Protein AF-A0A820GYM1-F1 (afdb_monomer_lite)

Structure (mmCIF, N/CA/C/O backbone):
data_AF-A0A820GYM1-F1
#
_entry.id   AF-A0A820GYM1-F1
#
loop_
_atom_site.group_PDB
_atom_site.id
_atom_site.type_symbol
_atom_site.label_atom_id
_atom_site.label_alt_id
_atom_site.label_comp_id
_atom_site.label_asym_id
_atom_site.label_entity_id
_atom_site.label_seq_id
_atom_site.pdbx_PDB_ins_code
_atom_site.Cartn_x
_atom_site.Cartn_y
_atom_site.Cartn_z
_atom_site.occupancy
_atom_site.B_iso_or_equiv
_atom_site.auth_seq_id
_atom_site.auth_comp_id
_atom_site.auth_asym_id
_atom_site.auth_atom_id
_atom_site.pdbx_PDB_model_num
ATOM 1 N N . MET A 1 1 ? 11.570 -42.472 31.785 1.00 60.66 1 MET A N 1
ATOM 2 C CA . MET A 1 1 ? 10.540 -41.740 32.550 1.00 60.66 1 MET A CA 1
ATOM 3 C C . MET A 1 1 ? 10.884 -40.255 32.613 1.00 60.66 1 MET A C 1
ATOM 5 O O . MET A 1 1 ? 10.005 -39.457 32.337 1.00 60.66 1 MET A O 1
ATOM 9 N N . ASP A 1 2 ? 12.150 -39.885 32.847 1.00 71.06 2 ASP A N 1
ATOM 10 C CA . ASP A 1 2 ? 12.576 -38.471 32.856 1.00 71.06 2 ASP A CA 1
ATOM 11 C C . ASP A 1 2 ? 12.593 -37.797 31.469 1.00 71.06 2 ASP A C 1
ATOM 13 O O . ASP A 1 2 ? 12.189 -36.643 31.354 1.00 71.06 2 ASP A O 1
ATOM 17 N N . ASP A 1 3 ? 12.965 -38.515 30.402 1.00 75.62 3 ASP A N 1
ATOM 18 C CA . ASP A 1 3 ? 12.990 -37.942 29.041 1.00 75.62 3 ASP A CA 1
ATOM 19 C C . ASP A 1 3 ? 11.592 -37.608 28.496 1.00 75.62 3 ASP A C 1
ATOM 21 O O . ASP A 1 3 ? 11.413 -36.646 27.754 1.00 75.62 3 ASP A O 1
ATOM 25 N N . GLU A 1 4 ? 10.582 -38.388 28.878 1.00 81.88 4 GLU A N 1
ATOM 26 C CA . GLU A 1 4 ? 9.201 -38.213 28.413 1.00 81.88 4 GLU A CA 1
ATOM 27 C C . GLU A 1 4 ? 8.549 -36.999 29.091 1.00 81.88 4 GLU A C 1
ATOM 29 O O . GLU A 1 4 ? 7.949 -36.158 28.422 1.00 81.88 4 GLU A O 1
ATOM 34 N N . LEU A 1 5 ? 8.791 -36.837 30.399 1.00 82.69 5 LEU A N 1
ATOM 35 C CA . LEU A 1 5 ? 8.390 -35.662 31.176 1.00 82.69 5 LEU A CA 1
ATOM 36 C C . LEU A 1 5 ? 9.096 -34.385 30.689 1.00 82.69 5 LEU A C 1
ATOM 38 O O . LEU A 1 5 ? 8.494 -33.309 30.646 1.00 82.69 5 LEU A O 1
ATOM 42 N N . TYR A 1 6 ? 10.367 -34.498 30.291 1.00 78.19 6 TYR A N 1
ATOM 43 C CA . TYR A 1 6 ? 11.114 -33.405 29.678 1.00 78.19 6 TYR A CA 1
ATOM 44 C C . TYR A 1 6 ? 10.446 -32.996 28.362 1.00 78.19 6 TYR A C 1
ATOM 46 O O . TYR A 1 6 ? 9.983 -31.865 28.247 1.00 78.19 6 TYR A O 1
ATOM 54 N N . LEU A 1 7 ? 10.280 -33.913 27.406 1.00 81.19 7 LEU A N 1
ATOM 55 C CA . LEU A 1 7 ? 9.650 -33.613 26.115 1.00 81.19 7 LEU A CA 1
ATOM 56 C C . LEU A 1 7 ? 8.239 -33.019 26.255 1.00 81.19 7 LEU A C 1
ATOM 58 O O . LEU A 1 7 ? 7.892 -32.097 25.516 1.00 81.19 7 LEU A O 1
ATOM 62 N N . GLU A 1 8 ? 7.453 -33.478 27.227 1.00 83.75 8 GLU A N 1
ATOM 63 C CA . GLU A 1 8 ? 6.127 -32.931 27.520 1.00 83.75 8 GLU A CA 1
ATOM 64 C C . GLU A 1 8 ? 6.195 -31.493 28.071 1.00 83.75 8 GLU A C 1
ATOM 66 O O . GLU A 1 8 ? 5.429 -30.626 27.650 1.00 83.75 8 GLU A O 1
ATOM 71 N N . THR A 1 9 ? 7.174 -31.192 28.931 1.00 80.94 9 THR A N 1
ATOM 72 C CA . THR A 1 9 ? 7.417 -29.834 29.451 1.00 80.94 9 THR A CA 1
ATOM 73 C C . THR A 1 9 ? 7.862 -28.874 28.344 1.00 80.94 9 THR A C 1
ATOM 75 O O . THR A 1 9 ? 7.364 -27.750 28.270 1.00 80.94 9 THR A O 1
ATOM 78 N N . TYR A 1 10 ? 8.743 -29.323 27.442 1.00 74.62 10 TYR A N 1
ATOM 79 C CA . TYR A 1 10 ? 9.181 -28.537 26.280 1.00 74.62 10 TYR A CA 1
ATOM 80 C C . TYR A 1 10 ? 8.038 -28.287 25.295 1.00 74.62 10 TYR A C 1
ATOM 82 O O . TYR A 1 10 ? 7.898 -27.173 24.788 1.00 74.62 10 TYR A O 1
ATOM 90 N N . ARG A 1 11 ? 7.187 -29.290 25.044 1.00 81.00 11 ARG A N 1
ATOM 91 C CA . ARG A 1 11 ? 6.020 -29.138 24.167 1.00 81.00 11 ARG A CA 1
ATOM 92 C C . ARG A 1 11 ? 5.013 -28.144 24.741 1.00 81.00 11 ARG A C 1
ATOM 94 O O . ARG A 1 11 ? 4.587 -27.246 24.024 1.00 81.00 11 ARG A O 1
ATOM 101 N N . ASN A 1 12 ? 4.716 -28.248 26.037 1.00 79.75 12 ASN A N 1
ATOM 102 C CA . ASN A 1 12 ? 3.802 -27.340 26.729 1.00 79.75 12 ASN A CA 1
ATOM 103 C C . ASN A 1 12 ? 4.347 -25.902 26.804 1.00 79.75 12 ASN A C 1
ATOM 105 O O . ASN A 1 12 ? 3.575 -24.951 26.700 1.00 79.75 12 ASN A O 1
ATOM 109 N N . GLN A 1 13 ? 5.664 -25.712 26.960 1.00 80.19 13 GLN A N 1
ATOM 110 C CA . GLN A 1 13 ? 6.277 -24.380 26.898 1.00 80.19 13 GLN A CA 1
ATOM 111 C C . GLN A 1 13 ? 6.189 -23.762 25.501 1.00 80.19 13 GLN A C 1
ATOM 113 O O . GLN A 1 13 ? 5.853 -22.584 25.396 1.00 80.19 13 GLN A O 1
ATOM 118 N N . ASN A 1 14 ? 6.446 -24.540 24.446 1.00 77.88 14 ASN A N 1
ATOM 119 C CA . ASN A 1 14 ? 6.323 -24.062 23.068 1.00 77.88 14 ASN A CA 1
ATOM 120 C C . ASN A 1 14 ? 4.870 -23.732 22.705 1.00 77.88 14 ASN A C 1
ATOM 122 O O . ASN A 1 14 ? 4.625 -22.654 22.177 1.00 77.88 14 ASN A O 1
ATOM 126 N N . GLU A 1 15 ? 3.901 -24.581 23.065 1.00 82.12 15 GLU A N 1
ATOM 127 C CA . GLU A 1 15 ? 2.478 -24.283 22.842 1.00 82.12 15 GLU A CA 1
ATOM 128 C C . GLU A 1 15 ? 2.048 -22.993 23.549 1.00 82.12 15 GLU A C 1
ATOM 130 O O . GLU A 1 15 ? 1.365 -22.163 22.955 1.00 82.12 15 GLU A O 1
ATOM 135 N N . ASN A 1 16 ? 2.481 -22.779 24.794 1.00 84.25 16 ASN A N 1
ATOM 136 C CA . ASN A 1 16 ? 2.135 -21.577 25.556 1.00 84.25 16 ASN A CA 1
ATOM 137 C C . ASN A 1 16 ? 2.831 -20.319 24.995 1.00 84.25 16 ASN A C 1
ATOM 139 O O . ASN A 1 16 ? 2.254 -19.230 24.972 1.00 84.25 16 ASN A O 1
ATOM 143 N N . TYR A 1 17 ? 4.057 -20.464 24.485 1.00 80.12 17 TYR A N 1
ATOM 144 C CA . TYR A 1 17 ? 4.777 -19.393 23.800 1.00 80.12 17 TYR A CA 1
ATOM 145 C C . TYR A 1 17 ? 4.097 -19.007 22.479 1.00 80.12 17 TYR A C 1
ATOM 147 O O . TYR A 1 17 ? 3.817 -17.824 22.264 1.00 80.12 17 TYR A O 1
ATOM 155 N N . ASP A 1 18 ? 3.738 -19.987 21.650 1.00 85.31 18 ASP A N 1
ATOM 156 C CA . ASP A 1 18 ? 3.006 -19.774 20.401 1.00 85.31 18 ASP A CA 1
ATOM 157 C C . ASP A 1 18 ? 1.639 -19.133 20.666 1.00 85.31 18 ASP A C 1
ATOM 159 O O . ASP A 1 18 ? 1.270 -18.148 20.019 1.00 85.31 18 ASP A O 1
ATOM 163 N N . GLU A 1 19 ? 0.910 -19.605 21.681 1.00 85.31 19 GLU A N 1
ATOM 164 C CA . GLU A 1 19 ? -0.371 -19.020 22.074 1.00 85.31 19 GLU A CA 1
ATOM 165 C C . GLU A 1 19 ? -0.208 -17.563 22.539 1.00 85.31 19 GLU A C 1
ATOM 167 O O . GLU A 1 19 ? -1.037 -16.705 22.220 1.00 85.31 19 GLU A O 1
ATOM 172 N N . SER A 1 20 ? 0.883 -17.247 23.244 1.00 85.44 20 SER A N 1
ATOM 173 C CA . SER A 1 20 ? 1.186 -15.885 23.690 1.00 85.44 20 SER A CA 1
ATOM 174 C C . SER A 1 20 ? 1.471 -14.934 22.521 1.00 85.44 20 SER A C 1
ATOM 176 O O . SER A 1 20 ? 0.946 -13.817 22.507 1.00 85.44 20 SER A O 1
ATOM 178 N N . ILE A 1 21 ? 2.222 -15.382 21.508 1.00 82.31 21 ILE A N 1
ATOM 179 C CA . ILE A 1 21 ? 2.516 -14.602 20.299 1.00 82.31 21 ILE A CA 1
ATOM 180 C C . ILE A 1 21 ? 1.235 -14.383 19.502 1.00 82.31 21 ILE A C 1
ATOM 182 O O . ILE A 1 21 ? 0.927 -13.250 19.128 1.00 82.31 21 ILE A O 1
ATOM 186 N N . ILE A 1 22 ? 0.447 -15.438 19.289 1.00 81.25 22 ILE A N 1
ATOM 187 C CA . ILE A 1 22 ? -0.827 -15.352 18.570 1.00 81.25 22 ILE A CA 1
ATOM 188 C C . ILE A 1 22 ? -1.767 -14.377 19.282 1.00 81.25 22 ILE A C 1
ATOM 190 O O . ILE A 1 22 ? -2.379 -13.529 18.635 1.00 81.25 22 ILE A O 1
ATOM 194 N N . ARG A 1 23 ? -1.848 -14.419 20.616 1.00 80.50 23 ARG A N 1
ATOM 195 C CA . ARG A 1 23 ? -2.662 -13.478 21.400 1.00 80.50 23 ARG A CA 1
ATOM 196 C C . ARG A 1 23 ? -2.172 -12.037 21.273 1.00 80.50 23 ARG A C 1
ATOM 198 O O . ARG A 1 23 ? -3.005 -11.144 21.141 1.00 80.50 23 ARG A O 1
ATOM 205 N N . GLN A 1 24 ? -0.862 -11.795 21.278 1.00 79.75 24 GLN A N 1
ATOM 206 C CA . GLN A 1 24 ? -0.300 -10.454 21.070 1.00 79.75 24 GLN A CA 1
ATOM 207 C C . GLN A 1 24 ? -0.572 -9.929 19.653 1.00 79.75 24 GLN A C 1
ATOM 209 O O . GLN A 1 24 ? -0.967 -8.773 19.499 1.00 79.75 24 GLN A O 1
ATOM 214 N N . LEU A 1 25 ? -0.443 -10.779 18.630 1.00 75.19 25 LEU A N 1
ATOM 215 C CA . LEU A 1 25 ? -0.769 -10.441 17.241 1.00 75.19 25 LEU A CA 1
ATOM 216 C C . LEU A 1 25 ? -2.262 -10.134 17.076 1.00 75.19 25 LEU A C 1
ATOM 218 O O . LEU A 1 25 ? -2.632 -9.101 16.519 1.00 75.19 25 LEU A O 1
ATOM 222 N N . LEU A 1 26 ? -3.133 -10.984 17.621 1.00 75.44 26 LEU A N 1
ATOM 223 C CA . LEU A 1 26 ? -4.581 -10.778 17.584 1.00 75.44 26 LEU A CA 1
ATOM 224 C C . LEU A 1 26 ? -5.011 -9.549 18.394 1.00 75.44 26 LEU A C 1
ATOM 226 O O . LEU A 1 26 ? -5.984 -8.896 18.025 1.00 75.44 26 LEU A O 1
ATOM 230 N N . ALA A 1 27 ? -4.283 -9.185 19.454 1.00 75.19 27 ALA A N 1
ATOM 231 C CA . ALA A 1 27 ? -4.550 -7.970 20.219 1.00 75.19 27 ALA A CA 1
ATOM 232 C C . ALA A 1 27 ? -4.320 -6.687 19.400 1.00 75.19 27 ALA A C 1
ATOM 234 O O . ALA A 1 27 ? -5.017 -5.697 19.633 1.00 75.19 27 ALA A O 1
ATOM 235 N N . GLN A 1 28 ? -3.403 -6.706 18.424 1.00 73.62 28 GLN A N 1
ATOM 236 C CA . GLN A 1 28 ? -3.231 -5.605 17.466 1.00 73.62 28 GLN A CA 1
ATOM 237 C C . GLN A 1 28 ? -4.370 -5.571 16.426 1.00 73.62 28 GLN A C 1
ATOM 239 O O . GLN A 1 28 ? -4.761 -4.508 15.948 1.00 73.62 28 GLN A O 1
ATOM 244 N N . ILE A 1 29 ? -4.976 -6.717 16.097 1.00 79.81 29 ILE A N 1
ATOM 245 C CA . ILE A 1 29 ? -6.053 -6.826 15.098 1.00 79.81 29 ILE A CA 1
ATOM 246 C C . ILE A 1 29 ? -7.416 -6.587 15.766 1.00 79.81 29 ILE A C 1
ATOM 248 O O . ILE A 1 29 ? -8.210 -7.493 16.029 1.00 79.81 29 ILE A O 1
ATOM 252 N N . ASN A 1 30 ? -7.731 -5.322 16.036 1.00 82.06 30 ASN A N 1
ATOM 253 C CA . ASN A 1 30 ? -9.009 -4.953 16.644 1.00 82.06 30 ASN A CA 1
ATOM 254 C C . ASN A 1 30 ? -10.137 -4.821 15.602 1.00 82.06 30 ASN A C 1
ATOM 256 O O . ASN A 1 30 ? -10.514 -3.710 15.221 1.00 82.06 30 ASN A O 1
ATOM 260 N N . LEU A 1 31 ? -10.739 -5.944 15.191 1.00 80.44 31 LEU A N 1
ATOM 261 C CA . LEU A 1 31 ? -11.822 -5.988 14.186 1.00 80.44 31 LEU A CA 1
ATOM 262 C C . LEU A 1 31 ? -13.048 -5.122 14.530 1.00 80.44 31 LEU A C 1
ATOM 264 O O . LEU A 1 31 ? -13.856 -4.828 13.653 1.00 80.44 31 LEU A O 1
ATOM 268 N N . LYS A 1 32 ? -13.190 -4.647 15.777 1.00 83.44 32 LYS A N 1
ATOM 269 C CA . LYS A 1 32 ? -14.236 -3.675 16.137 1.00 83.44 32 LYS A CA 1
ATOM 270 C C . LYS A 1 32 ? -14.115 -2.372 15.338 1.00 83.44 32 LYS A C 1
ATOM 272 O O . LYS A 1 32 ? -15.120 -1.686 15.181 1.00 83.44 32 LYS A O 1
ATOM 277 N N . LEU A 1 33 ? -12.926 -2.044 14.825 1.00 82.94 33 LEU A N 1
ATOM 278 C CA . LEU A 1 33 ? -12.692 -0.892 13.951 1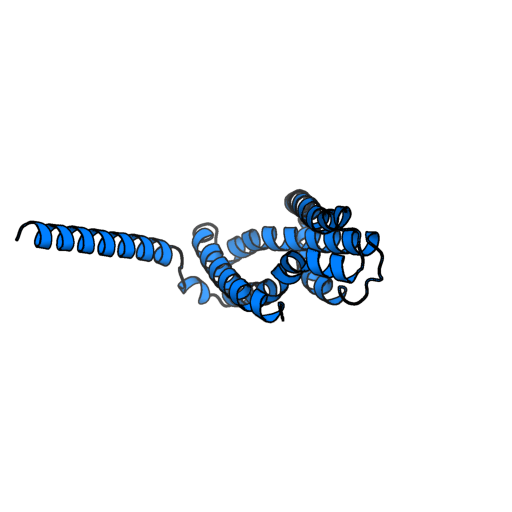.00 82.94 33 LEU A CA 1
ATOM 279 C C . LEU A 1 33 ? -13.458 -0.994 12.621 1.00 82.94 33 LEU A C 1
ATOM 281 O O . LEU A 1 33 ? -13.958 0.017 12.136 1.00 82.94 33 LEU A O 1
ATOM 285 N N . LEU A 1 34 ? -13.666 -2.209 12.100 1.00 83.56 34 LEU A N 1
ATOM 286 C CA . LEU A 1 34 ? -14.466 -2.473 10.894 1.00 83.56 34 LEU A CA 1
ATOM 287 C C . LEU A 1 34 ? -15.980 -2.287 11.110 1.00 83.56 34 LEU A C 1
ATOM 289 O O . LEU A 1 34 ? -16.768 -2.485 10.198 1.00 83.56 34 LEU A O 1
ATOM 293 N N . LYS A 1 35 ? -16.439 -1.908 12.309 1.00 85.94 35 LYS A N 1
ATOM 294 C CA . LYS A 1 35 ? -17.832 -1.461 12.479 1.00 85.94 35 LYS A CA 1
ATOM 295 C C . LYS A 1 35 ? -18.052 -0.034 11.984 1.00 85.94 35 LYS A C 1
ATOM 297 O O . LYS A 1 35 ? -19.193 0.365 11.785 1.00 85.94 35 LYS A O 1
ATOM 302 N N . ASN A 1 36 ? -16.984 0.747 11.816 1.00 89.69 36 ASN A N 1
ATOM 303 C CA . ASN A 1 36 ? -17.083 2.064 11.208 1.00 89.69 36 ASN A CA 1
ATOM 304 C C . ASN A 1 36 ? -17.191 1.899 9.683 1.00 89.69 36 ASN A C 1
ATOM 306 O O . ASN A 1 36 ? -16.261 1.407 9.038 1.00 89.69 36 ASN A O 1
ATOM 310 N N . ASN A 1 37 ? -18.319 2.324 9.110 1.00 87.94 37 ASN A N 1
ATOM 311 C CA . ASN A 1 37 ? -18.582 2.218 7.673 1.00 87.94 37 ASN A CA 1
ATOM 312 C C . ASN A 1 37 ? -17.514 2.933 6.831 1.00 87.94 37 ASN A C 1
ATOM 314 O O . ASN A 1 37 ? -17.105 2.403 5.802 1.00 87.94 37 ASN A O 1
ATOM 318 N N . ALA A 1 38 ? -17.018 4.090 7.283 1.00 88.31 38 ALA A N 1
ATOM 319 C CA . ALA A 1 38 ? -15.992 4.843 6.565 1.00 88.31 38 ALA A CA 1
ATOM 320 C C . ALA A 1 38 ? -14.648 4.094 6.548 1.00 88.31 38 ALA A C 1
ATOM 322 O O . ALA A 1 38 ? -14.038 3.937 5.494 1.00 88.31 38 ALA A O 1
ATOM 323 N N . PHE A 1 39 ? -14.229 3.545 7.694 1.00 88.25 39 PHE A N 1
ATOM 324 C CA . PHE A 1 39 ? -13.006 2.739 7.793 1.00 88.25 39 PHE A CA 1
ATOM 325 C C . PHE A 1 39 ? -13.094 1.432 6.997 1.00 88.25 39 PHE A C 1
ATOM 327 O O . PHE A 1 39 ? -12.124 1.006 6.374 1.00 88.25 39 PHE A O 1
ATOM 334 N N . THR A 1 40 ? -14.271 0.810 6.981 1.00 88.94 40 THR A N 1
ATOM 335 C CA . THR A 1 40 ? -14.512 -0.418 6.216 1.00 88.94 40 THR A CA 1
ATOM 336 C C . THR A 1 40 ? -14.426 -0.159 4.724 1.00 88.94 40 THR A C 1
ATOM 338 O O . THR A 1 40 ? -13.707 -0.870 4.028 1.00 88.94 40 THR A O 1
ATOM 341 N N . LEU A 1 41 ? -15.099 0.887 4.235 1.00 90.00 41 LEU A N 1
ATOM 342 C CA . LEU A 1 41 ? -15.029 1.280 2.831 1.00 90.00 41 LEU A CA 1
ATOM 343 C C . LEU A 1 41 ? -13.589 1.617 2.427 1.00 90.00 41 LEU A C 1
ATOM 345 O O . LEU A 1 41 ? -13.120 1.166 1.384 1.00 90.00 41 LEU A O 1
ATOM 349 N N . PHE A 1 42 ? -12.865 2.333 3.289 1.00 88.81 42 PHE A N 1
ATOM 350 C CA . PHE A 1 42 ? -11.457 2.652 3.082 1.00 88.81 42 PHE A CA 1
ATOM 351 C C . PHE A 1 42 ? -10.570 1.397 3.019 1.00 88.81 42 PHE A C 1
ATOM 353 O O . PHE A 1 42 ? -9.749 1.268 2.112 1.00 88.81 42 PHE A O 1
ATOM 360 N N . THR A 1 43 ? -10.773 0.435 3.923 1.00 88.81 43 THR A N 1
ATOM 361 C CA . THR A 1 43 ? -10.017 -0.829 3.962 1.00 88.81 43 THR A CA 1
ATOM 362 C C . THR A 1 43 ? -10.308 -1.698 2.739 1.00 88.81 43 THR A C 1
ATOM 364 O O . THR A 1 43 ? -9.385 -2.245 2.142 1.00 88.81 43 THR A O 1
ATOM 367 N N . VAL A 1 44 ? -11.572 -1.794 2.319 1.00 89.44 44 VAL A N 1
ATOM 368 C CA . VAL A 1 44 ? -11.959 -2.518 1.099 1.00 89.44 44 VAL A CA 1
ATOM 369 C C . VAL A 1 44 ? -11.348 -1.856 -0.136 1.00 89.44 44 VAL A C 1
ATOM 371 O O . VAL A 1 44 ? -10.785 -2.549 -0.976 1.00 89.44 44 VAL A O 1
ATOM 374 N N . SER A 1 45 ? -11.376 -0.523 -0.227 1.00 87.31 45 SER A N 1
ATOM 375 C CA . SER A 1 45 ? -10.711 0.197 -1.318 1.00 87.31 45 SER A CA 1
ATOM 376 C C . SER A 1 45 ? -9.209 -0.092 -1.353 1.00 87.31 45 SER A C 1
ATOM 378 O O . SER A 1 45 ? -8.674 -0.376 -2.418 1.00 87.31 45 SER A O 1
ATOM 380 N N . ASN A 1 46 ? -8.539 -0.073 -0.197 1.00 87.38 46 ASN A N 1
ATOM 381 C CA . ASN A 1 46 ? -7.118 -0.412 -0.087 1.00 87.38 46 ASN A CA 1
ATOM 382 C C . ASN A 1 46 ? -6.843 -1.859 -0.519 1.00 87.38 46 ASN A C 1
ATOM 384 O O . ASN A 1 46 ? -5.876 -2.113 -1.229 1.00 87.38 46 ASN A O 1
ATOM 388 N N . PHE A 1 47 ? -7.701 -2.804 -0.126 1.00 87.69 47 PHE A N 1
ATOM 389 C CA . PHE A 1 47 ? -7.596 -4.207 -0.523 1.00 87.69 47 PHE A CA 1
ATOM 390 C C . PHE A 1 47 ? -7.649 -4.372 -2.047 1.00 87.69 47 PHE A C 1
ATOM 392 O O . PHE A 1 47 ? -6.790 -5.041 -2.619 1.00 87.69 47 PHE A O 1
ATOM 399 N N . LEU A 1 48 ? -8.617 -3.726 -2.708 1.00 85.25 48 LEU A N 1
ATOM 400 C CA . LEU A 1 48 ? -8.744 -3.761 -4.167 1.00 85.25 48 LEU A CA 1
ATOM 401 C C . LEU A 1 48 ? -7.530 -3.119 -4.847 1.00 85.25 48 LEU A C 1
ATOM 403 O O . LEU A 1 48 ? -6.979 -3.706 -5.776 1.00 85.25 48 LEU A O 1
ATOM 407 N N . SER A 1 49 ? -7.081 -1.957 -4.367 1.00 83.81 49 SER A N 1
ATOM 408 C CA . SER A 1 49 ? -5.884 -1.293 -4.893 1.00 83.81 49 SER A CA 1
ATOM 409 C C . SER A 1 49 ? -4.644 -2.182 -4.771 1.00 83.81 49 SER A C 1
ATOM 411 O O . SER A 1 49 ? -3.874 -2.302 -5.722 1.00 83.81 49 SER A O 1
ATOM 413 N N . SER A 1 50 ? -4.470 -2.872 -3.641 1.00 83.75 50 SER A N 1
ATOM 414 C CA . SER A 1 50 ? -3.322 -3.752 -3.405 1.00 83.75 50 SER A CA 1
ATOM 415 C C . SER A 1 50 ? -3.287 -5.001 -4.287 1.00 83.75 50 SER A C 1
ATOM 417 O O . SER A 1 50 ? -2.199 -5.533 -4.494 1.00 83.75 50 SER A O 1
ATOM 419 N N . LEU A 1 51 ? -4.413 -5.444 -4.864 1.00 82.81 51 LEU A N 1
ATOM 420 C CA . LEU A 1 51 ? -4.408 -6.526 -5.862 1.00 82.81 51 LEU A CA 1
ATOM 421 C C . LEU A 1 51 ? -3.598 -6.144 -7.111 1.00 82.81 51 LEU A C 1
ATOM 423 O O . LEU A 1 51 ? -2.890 -6.983 -7.661 1.00 82.81 51 LEU A O 1
ATOM 427 N N . GLY A 1 52 ? -3.698 -4.884 -7.550 1.00 76.19 52 GLY A N 1
ATOM 428 C CA . GLY A 1 52 ? -2.998 -4.364 -8.730 1.00 76.19 52 GLY A CA 1
ATOM 429 C C . GLY A 1 52 ? -1.684 -3.647 -8.415 1.00 76.19 52 GLY A C 1
ATOM 430 O O . GLY A 1 52 ? -0.811 -3.560 -9.274 1.00 76.19 52 GLY A O 1
ATOM 431 N N . PHE A 1 53 ? -1.511 -3.161 -7.185 1.00 79.25 53 PHE A N 1
ATOM 432 C CA . PHE A 1 53 ? -0.371 -2.335 -6.787 1.00 79.25 53 PHE A CA 1
ATOM 433 C C . PHE A 1 53 ? 0.985 -3.012 -7.016 1.00 79.25 53 PHE A C 1
ATOM 435 O O . PHE A 1 53 ? 1.922 -2.379 -7.492 1.00 79.25 53 PHE A O 1
ATOM 442 N N . PHE A 1 54 ? 1.088 -4.307 -6.706 1.00 76.81 54 PHE A N 1
ATOM 443 C CA . PHE A 1 54 ? 2.345 -5.055 -6.805 1.00 76.81 54 PHE A CA 1
ATOM 444 C C . PHE A 1 54 ? 2.681 -5.525 -8.221 1.00 76.81 54 PHE A C 1
ATOM 446 O O . PHE A 1 54 ? 3.814 -5.926 -8.473 1.00 76.81 54 PHE A O 1
ATOM 453 N N . VAL A 1 55 ? 1.737 -5.441 -9.160 1.00 75.12 55 VAL A N 1
ATOM 454 C CA . VAL A 1 55 ? 1.939 -5.849 -10.555 1.00 75.12 55 VAL A CA 1
ATOM 455 C C . VAL A 1 55 ? 3.113 -5.103 -11.203 1.00 75.12 55 VAL A C 1
ATOM 457 O O . VAL A 1 55 ? 4.078 -5.753 -11.592 1.00 75.12 55 VAL A O 1
ATOM 460 N N . PRO A 1 56 ? 3.138 -3.762 -11.273 1.00 75.38 56 PRO A N 1
ATOM 461 C CA . PRO A 1 56 ? 4.270 -3.054 -11.869 1.00 75.38 56 PRO A CA 1
ATOM 462 C C . PRO A 1 56 ? 5.591 -3.300 -11.131 1.00 75.38 56 PRO A C 1
ATOM 464 O O . PRO A 1 56 ? 6.628 -3.338 -11.779 1.00 75.38 56 PRO A O 1
ATOM 467 N N . TYR A 1 57 ? 5.586 -3.525 -9.812 1.00 75.00 57 TYR A N 1
ATOM 468 C CA . TYR A 1 57 ? 6.812 -3.860 -9.074 1.00 75.00 57 TYR A CA 1
ATOM 469 C C . TYR A 1 57 ? 7.360 -5.243 -9.446 1.00 75.00 57 TYR A C 1
ATOM 471 O O . TYR A 1 57 ? 8.564 -5.388 -9.646 1.00 75.00 57 TYR A O 1
ATOM 479 N N . ASN A 1 58 ? 6.483 -6.241 -9.564 1.00 77.38 58 ASN A N 1
ATOM 480 C CA . ASN A 1 58 ? 6.868 -7.623 -9.843 1.00 77.38 58 ASN A CA 1
ATOM 481 C C . ASN A 1 58 ? 7.195 -7.844 -11.327 1.00 77.38 58 ASN A C 1
ATOM 483 O O . ASN A 1 58 ? 8.161 -8.530 -11.643 1.00 77.38 58 ASN A O 1
ATOM 487 N N . PHE A 1 59 ? 6.433 -7.225 -12.231 1.00 72.44 59 PHE A N 1
ATOM 488 C CA . PHE A 1 59 ? 6.547 -7.424 -13.678 1.00 72.44 59 PHE A CA 1
ATOM 489 C C . PHE A 1 59 ? 7.368 -6.344 -14.388 1.00 72.44 59 PHE A C 1
ATOM 491 O O . PHE A 1 59 ? 7.572 -6.452 -15.592 1.00 72.44 59 PHE A O 1
ATOM 498 N N . ALA A 1 60 ? 7.896 -5.324 -13.695 1.00 71.38 60 ALA A N 1
ATOM 499 C CA . ALA A 1 60 ? 8.760 -4.311 -14.322 1.00 71.38 60 ALA A CA 1
ATOM 500 C C . ALA A 1 60 ? 9.946 -4.931 -15.075 1.00 71.38 60 ALA A C 1
ATOM 502 O O . ALA A 1 60 ? 10.346 -4.430 -16.126 1.00 71.38 60 ALA A O 1
ATOM 503 N N . HIS A 1 61 ? 10.514 -6.016 -14.542 1.00 69.56 61 HIS A N 1
ATOM 504 C CA . HIS A 1 61 ? 11.623 -6.708 -15.187 1.00 69.56 61 HIS A CA 1
ATOM 505 C C . HIS A 1 61 ? 11.182 -7.463 -16.448 1.00 69.56 61 HIS A C 1
ATOM 507 O O . HIS A 1 61 ? 11.868 -7.390 -17.468 1.00 69.56 61 HIS A O 1
ATOM 513 N N . ASP A 1 62 ? 10.042 -8.153 -16.387 1.00 72.12 62 ASP A N 1
ATOM 514 C CA . ASP A 1 62 ? 9.502 -8.933 -17.504 1.00 72.12 62 ASP A CA 1
ATOM 515 C C . ASP A 1 62 ? 8.975 -8.024 -18.618 1.00 72.12 62 ASP A C 1
ATOM 517 O O . ASP A 1 62 ? 9.311 -8.229 -19.778 1.00 72.12 62 ASP A O 1
ATOM 521 N N . LEU A 1 63 ? 8.303 -6.924 -18.272 1.00 67.44 63 LEU A N 1
ATOM 522 C CA . LEU A 1 63 ? 7.882 -5.899 -19.228 1.00 67.44 63 LEU A CA 1
ATOM 523 C C . LEU A 1 63 ? 9.082 -5.289 -19.967 1.00 67.44 63 LEU A C 1
ATOM 525 O O . LEU A 1 63 ? 9.050 -5.106 -21.180 1.00 67.44 63 LEU A O 1
ATOM 529 N N . ALA A 1 64 ? 10.174 -5.010 -19.250 1.00 66.31 64 ALA A N 1
ATOM 530 C CA . ALA A 1 64 ? 11.393 -4.505 -19.873 1.00 66.31 64 ALA A CA 1
ATOM 531 C C . ALA A 1 64 ? 12.098 -5.572 -20.733 1.00 66.31 64 ALA A C 1
ATOM 533 O O . ALA A 1 64 ? 12.800 -5.231 -21.682 1.00 66.31 64 ALA A O 1
ATOM 534 N N . LYS A 1 65 ? 11.929 -6.860 -20.417 1.00 70.06 65 LYS A N 1
ATOM 535 C CA . LYS A 1 65 ? 12.426 -7.967 -21.241 1.00 70.06 65 LYS A CA 1
ATOM 536 C C . LYS A 1 65 ? 11.611 -8.112 -22.530 1.00 70.06 65 LYS A C 1
ATOM 538 O O . LYS A 1 65 ? 12.217 -8.264 -23.584 1.00 70.06 65 LYS A O 1
ATOM 543 N N . ASP A 1 66 ? 10.287 -8.013 -22.454 1.00 70.50 66 ASP A N 1
ATOM 544 C CA . ASP A 1 66 ? 9.387 -8.107 -23.610 1.00 70.50 66 ASP A CA 1
ATOM 545 C C . ASP A 1 66 ? 9.503 -6.892 -24.545 1.00 70.50 66 ASP A C 1
ATOM 547 O O . ASP A 1 66 ? 9.311 -7.014 -25.753 1.00 70.50 66 ASP A O 1
ATOM 551 N N . ALA A 1 67 ? 9.893 -5.733 -24.010 1.00 67.56 67 ALA A N 1
ATOM 552 C CA . ALA A 1 67 ? 10.202 -4.526 -24.779 1.00 67.56 67 ALA A CA 1
ATOM 553 C C . ALA A 1 67 ? 11.611 -4.525 -25.422 1.00 67.56 67 ALA A C 1
ATOM 555 O O . ALA A 1 67 ? 12.059 -3.482 -25.894 1.00 67.56 67 ALA A O 1
ATOM 556 N N . ASP A 1 68 ? 12.324 -5.660 -25.421 1.00 68.81 68 ASP A N 1
ATOM 557 C CA . ASP A 1 68 ? 13.679 -5.838 -25.981 1.00 68.81 68 ASP A CA 1
ATOM 558 C C . ASP A 1 68 ? 14.737 -4.874 -25.396 1.00 68.81 68 ASP A C 1
ATOM 560 O O . ASP A 1 68 ? 15.745 -4.526 -26.018 1.00 68.81 68 ASP A O 1
ATOM 564 N N . VAL A 1 69 ? 14.528 -4.420 -24.153 1.00 68.31 69 VAL A N 1
ATOM 565 C CA . VAL A 1 69 ? 15.475 -3.540 -23.463 1.00 68.31 69 VAL A CA 1
ATOM 566 C C . VAL A 1 69 ? 16.699 -4.347 -23.039 1.00 68.31 69 VAL A C 1
ATOM 568 O O . VAL A 1 69 ? 16.599 -5.389 -22.383 1.00 68.31 69 VAL A O 1
ATOM 571 N N . ILE A 1 70 ? 17.879 -3.795 -23.333 1.00 71.25 70 ILE A N 1
ATOM 572 C CA . ILE A 1 70 ? 19.175 -4.324 -22.897 1.00 71.25 70 ILE A CA 1
ATOM 573 C C . ILE A 1 70 ? 19.138 -4.611 -21.388 1.00 71.25 70 ILE A C 1
ATOM 575 O O . ILE A 1 70 ? 18.815 -3.740 -20.580 1.00 71.25 70 ILE A O 1
ATOM 579 N N . GLU A 1 71 ? 19.535 -5.823 -21.003 1.00 69.69 71 GLU A N 1
ATOM 580 C CA . GLU A 1 71 ? 19.488 -6.328 -19.625 1.00 69.69 71 GLU A CA 1
ATOM 581 C C . GLU A 1 71 ? 20.152 -5.404 -18.591 1.00 69.69 71 GLU A C 1
ATOM 583 O O . GLU A 1 71 ? 19.659 -5.262 -17.470 1.00 69.69 71 GLU A O 1
ATOM 588 N N . SER A 1 72 ? 21.219 -4.701 -18.982 1.00 73.69 72 SER A N 1
ATOM 589 C CA . SER A 1 72 ? 21.886 -3.709 -18.133 1.00 73.69 72 SER A CA 1
ATOM 590 C C . SER A 1 72 ? 20.989 -2.525 -17.758 1.00 73.69 72 SER A C 1
ATOM 592 O O . SER A 1 72 ? 21.143 -1.979 -16.667 1.00 73.69 72 SER A O 1
ATOM 594 N N . HIS A 1 73 ? 20.038 -2.150 -18.618 1.00 71.56 73 HIS A N 1
ATOM 595 C CA . HIS A 1 73 ? 19.178 -0.985 -18.430 1.00 71.56 73 HIS A CA 1
ATOM 596 C C . HIS A 1 73 ? 17.832 -1.300 -17.762 1.00 71.56 73 HIS A C 1
ATOM 598 O O . HIS A 1 73 ? 17.198 -0.393 -17.226 1.00 71.56 73 HIS A O 1
ATOM 604 N N . ARG A 1 74 ? 17.408 -2.572 -17.705 1.00 71.06 74 ARG A N 1
ATOM 605 C CA . ARG A 1 74 ? 16.122 -2.971 -17.089 1.00 71.06 74 ARG A CA 1
ATOM 606 C C . ARG A 1 74 ? 15.994 -2.532 -15.625 1.00 71.06 74 ARG A C 1
ATOM 608 O O . ARG A 1 74 ? 14.916 -2.163 -15.168 1.00 71.06 74 ARG A O 1
ATOM 615 N N . LYS A 1 75 ? 17.115 -2.489 -14.899 1.00 78.00 75 LYS A N 1
ATOM 616 C CA . LYS A 1 75 ? 17.178 -2.064 -13.489 1.00 78.00 75 LYS A CA 1
ATOM 617 C C . LYS A 1 75 ? 16.804 -0.592 -13.282 1.00 78.00 75 LYS A C 1
ATOM 619 O O . LYS A 1 75 ? 16.327 -0.240 -12.205 1.00 78.00 75 LYS A O 1
ATOM 624 N N . PHE A 1 76 ? 16.977 0.260 -14.297 1.00 80.19 76 PHE A N 1
ATOM 625 C CA . PHE A 1 76 ? 16.651 1.685 -14.196 1.00 80.19 76 PHE A CA 1
ATOM 626 C C . PHE A 1 76 ? 15.150 1.944 -14.067 1.00 80.19 76 PHE A C 1
ATOM 628 O O . PHE A 1 76 ? 14.772 2.941 -13.461 1.00 80.19 76 PHE A O 1
ATOM 635 N N . VAL A 1 77 ? 14.297 1.040 -14.560 1.00 78.06 77 VAL A N 1
ATOM 636 C CA . VAL A 1 77 ? 12.838 1.148 -14.407 1.00 78.06 77 VAL A CA 1
ATOM 637 C C . VAL A 1 77 ? 12.464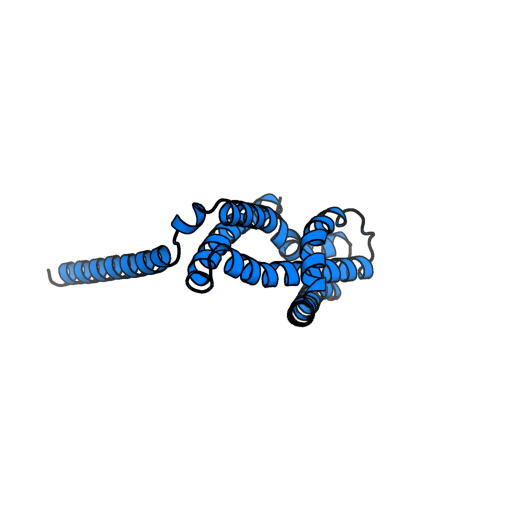 1.068 -12.927 1.00 78.06 77 VAL A C 1
ATOM 639 O O . VAL A 1 77 ? 11.859 1.994 -12.395 1.00 78.06 77 VAL A O 1
ATOM 642 N N . LEU A 1 78 ? 12.914 0.019 -12.231 1.00 82.62 78 LEU A N 1
ATOM 643 C CA . LEU A 1 78 ? 12.664 -0.151 -10.796 1.00 82.62 78 LEU A CA 1
ATOM 644 C C . LEU A 1 78 ? 13.325 0.960 -9.963 1.00 82.62 78 LEU A C 1
ATOM 646 O O . LEU A 1 78 ? 12.740 1.445 -8.995 1.00 82.62 78 LEU A O 1
ATOM 650 N N . MET A 1 79 ? 14.518 1.406 -10.368 1.00 85.94 79 MET A N 1
ATOM 651 C CA . MET A 1 79 ? 15.202 2.536 -9.734 1.00 85.94 79 MET A CA 1
ATOM 652 C C . MET A 1 79 ? 14.402 3.841 -9.867 1.00 85.94 79 MET A C 1
ATOM 654 O O . MET A 1 79 ? 14.317 4.595 -8.901 1.00 85.94 79 MET A O 1
ATOM 658 N N . GLY A 1 80 ? 13.773 4.082 -11.023 1.00 84.31 80 GLY A N 1
ATOM 659 C CA . GLY A 1 80 ? 12.876 5.217 -11.249 1.00 84.31 80 GLY A CA 1
ATOM 660 C C . GLY A 1 80 ? 11.652 5.188 -10.334 1.00 84.31 80 GLY A C 1
ATOM 661 O O . GLY A 1 80 ? 11.328 6.207 -9.722 1.00 84.31 80 GLY A O 1
ATOM 662 N N . ILE A 1 81 ? 11.032 4.012 -10.152 1.00 85.75 81 ILE A N 1
ATOM 663 C CA . ILE A 1 81 ? 9.927 3.840 -9.192 1.00 85.75 81 ILE A CA 1
ATOM 664 C C . ILE A 1 81 ? 10.392 4.215 -7.782 1.00 85.75 81 ILE A C 1
ATOM 666 O O . ILE A 1 81 ? 9.754 5.035 -7.121 1.00 85.75 81 ILE A O 1
ATOM 670 N N . GLY A 1 82 ? 11.509 3.642 -7.325 1.00 86.94 82 GLY A N 1
ATOM 671 C CA . GLY A 1 82 ? 12.026 3.868 -5.974 1.00 86.94 82 GLY A CA 1
ATOM 672 C C . GLY A 1 82 ? 12.389 5.330 -5.714 1.00 86.94 82 GLY A C 1
ATOM 673 O O . GLY A 1 82 ? 11.949 5.910 -4.724 1.00 86.94 82 GLY A O 1
ATOM 674 N N . PHE A 1 83 ? 13.130 5.954 -6.631 1.00 89.81 83 PHE A N 1
ATOM 675 C CA . PHE A 1 83 ? 13.538 7.351 -6.495 1.00 89.81 83 PHE A CA 1
ATOM 676 C C . PHE A 1 83 ? 12.337 8.304 -6.474 1.00 89.81 83 PHE A C 1
ATOM 678 O O . PHE A 1 83 ? 12.251 9.184 -5.619 1.00 89.81 83 PHE A O 1
ATOM 685 N N . SER A 1 84 ? 11.367 8.087 -7.363 1.00 88.12 84 SER A N 1
ATOM 686 C CA . SER A 1 84 ? 10.147 8.893 -7.406 1.00 88.12 84 SER A CA 1
ATOM 687 C C . SER A 1 84 ? 9.263 8.698 -6.168 1.00 88.12 84 SER A C 1
ATOM 689 O O . SER A 1 84 ? 8.693 9.658 -5.651 1.00 88.12 84 SER A O 1
ATOM 691 N N . THR A 1 85 ? 9.225 7.478 -5.617 1.00 87.31 85 THR A N 1
ATOM 692 C CA . THR A 1 85 ? 8.543 7.176 -4.345 1.00 87.31 85 THR A CA 1
ATOM 693 C C . THR A 1 85 ? 9.145 7.984 -3.190 1.00 87.31 85 THR A C 1
ATOM 695 O O . THR A 1 85 ? 8.413 8.499 -2.348 1.00 87.31 85 THR A O 1
ATOM 698 N N . CYS A 1 86 ? 10.471 8.141 -3.142 1.00 89.00 86 CYS A N 1
ATOM 699 C CA . CYS A 1 86 ? 11.126 8.984 -2.138 1.00 89.00 86 CYS A CA 1
ATOM 700 C C . CYS A 1 86 ? 10.754 10.462 -2.298 1.00 89.00 86 CYS A C 1
ATOM 702 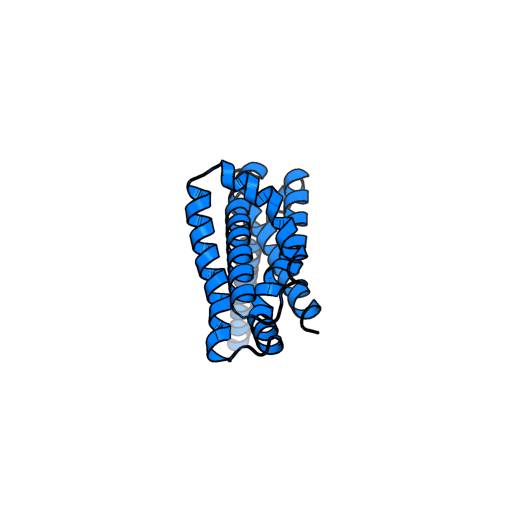O O . CYS A 1 86 ? 10.404 11.109 -1.315 1.00 89.00 86 CYS A O 1
ATOM 704 N N . ILE A 1 87 ? 10.790 10.981 -3.530 1.00 88.38 87 ILE A N 1
ATOM 705 C CA . ILE A 1 87 ? 10.405 12.370 -3.824 1.00 88.38 87 ILE A CA 1
ATOM 706 C C . ILE A 1 87 ? 8.953 12.631 -3.419 1.00 88.38 87 ILE A C 1
ATOM 708 O O . ILE A 1 87 ? 8.655 13.673 -2.843 1.00 88.38 87 ILE A O 1
ATOM 712 N N . SER A 1 88 ? 8.062 11.678 -3.689 1.00 84.38 88 SER A N 1
ATOM 713 C CA . SER A 1 88 ? 6.650 11.777 -3.332 1.00 84.38 88 SER A CA 1
ATOM 714 C C . SER A 1 88 ? 6.440 12.044 -1.845 1.00 84.38 88 SER A C 1
ATOM 716 O O . SER A 1 88 ? 5.747 12.995 -1.496 1.00 84.38 88 SER A O 1
ATOM 718 N N . HIS A 1 89 ? 7.103 11.281 -0.971 1.00 79.75 89 HIS A N 1
ATOM 719 C CA . HIS A 1 89 ? 6.997 11.483 0.476 1.00 79.75 89 HIS A CA 1
ATOM 720 C C . HIS A 1 89 ? 7.480 12.875 0.903 1.00 79.75 89 HIS A C 1
ATOM 722 O O . HIS A 1 89 ? 6.782 13.549 1.651 1.00 79.75 89 HIS A O 1
ATOM 728 N N . ILE A 1 90 ? 8.612 13.343 0.362 1.00 84.31 90 ILE A N 1
ATOM 729 C CA . ILE A 1 90 ? 9.151 14.680 0.669 1.00 84.31 90 ILE A CA 1
ATOM 730 C C . ILE A 1 90 ? 8.143 15.774 0.293 1.00 84.31 90 ILE A C 1
ATOM 732 O O . ILE A 1 90 ? 7.883 16.682 1.074 1.00 84.31 90 ILE A O 1
ATOM 736 N N . ILE A 1 91 ? 7.568 15.684 -0.907 1.00 79.12 91 ILE A N 1
ATOM 737 C CA . ILE A 1 91 ? 6.668 16.710 -1.442 1.00 79.12 91 ILE A CA 1
ATOM 738 C C . ILE A 1 91 ? 5.309 16.706 -0.724 1.00 79.12 91 ILE A C 1
ATOM 740 O O . ILE A 1 91 ? 4.713 17.760 -0.505 1.00 79.12 91 ILE A O 1
ATOM 744 N N . ILE A 1 92 ? 4.800 15.528 -0.367 1.00 71.06 92 ILE A N 1
ATOM 745 C CA . ILE A 1 92 ? 3.488 15.374 0.273 1.00 71.06 92 ILE A CA 1
ATOM 746 C C . ILE A 1 92 ? 3.505 15.849 1.720 1.00 71.06 92 ILE A C 1
ATOM 748 O O . ILE A 1 92 ? 2.518 16.429 2.170 1.00 71.06 92 ILE A O 1
ATOM 752 N N . ASP A 1 93 ? 4.627 15.670 2.412 1.00 64.75 93 ASP A N 1
ATOM 753 C CA . ASP A 1 93 ? 4.801 16.173 3.773 1.00 64.75 93 ASP A CA 1
ATOM 754 C C . ASP A 1 93 ? 4.776 17.712 3.827 1.00 64.75 93 ASP A C 1
ATOM 756 O O . ASP A 1 93 ? 4.399 18.293 4.845 1.00 64.75 93 ASP A O 1
ATOM 760 N N . GLU A 1 94 ? 5.125 18.386 2.726 1.00 67.88 94 GLU A N 1
ATOM 761 C CA . GLU A 1 94 ? 5.239 19.845 2.672 1.00 67.88 94 GLU A CA 1
ATOM 762 C C . GLU A 1 94 ? 3.968 20.553 2.154 1.00 67.88 94 GLU A C 1
ATOM 764 O O . GLU A 1 94 ? 3.816 21.758 2.352 1.00 67.88 94 GLU A O 1
ATOM 769 N N . SER A 1 95 ? 3.026 19.863 1.492 1.00 61.94 95 SER A N 1
ATOM 770 C CA . SER A 1 95 ? 1.917 20.531 0.779 1.00 61.94 95 SER A CA 1
ATOM 771 C C . SER A 1 95 ? 0.572 19.794 0.820 1.00 61.94 95 SER A C 1
ATOM 773 O O . SER A 1 95 ? 0.371 18.764 0.176 1.00 61.94 95 SER A O 1
ATOM 775 N N . SER A 1 96 ? -0.412 20.409 1.489 1.00 58.38 96 SER A N 1
ATOM 776 C CA . SER A 1 96 ? -1.784 19.887 1.621 1.00 58.38 96 SER A CA 1
ATOM 777 C C . SER A 1 96 ? -2.551 19.800 0.285 1.00 58.38 96 SER A C 1
ATOM 779 O O . SER A 1 96 ? -3.360 18.894 0.100 1.00 58.38 96 SER A O 1
ATOM 781 N N . ASP A 1 97 ? -2.254 20.658 -0.697 1.00 58.97 97 ASP A N 1
ATOM 782 C CA . ASP A 1 97 ? -2.926 20.642 -2.011 1.00 58.97 97 ASP A CA 1
ATOM 783 C C . ASP A 1 97 ? -2.546 19.411 -2.864 1.00 58.97 97 ASP A C 1
ATOM 785 O O . ASP A 1 97 ? -3.337 18.902 -3.665 1.00 58.97 97 ASP A O 1
ATOM 789 N N . ILE A 1 98 ? -1.341 18.869 -2.661 1.00 56.47 98 ILE A N 1
ATOM 790 C CA . ILE A 1 98 ? -0.820 17.706 -3.399 1.00 56.47 98 ILE A CA 1
ATOM 791 C C . ILE A 1 98 ? -1.459 16.405 -2.894 1.00 56.47 98 ILE A C 1
ATOM 793 O O . ILE A 1 98 ? -1.642 15.456 -3.661 1.00 56.47 98 ILE A O 1
ATOM 797 N N . ILE A 1 99 ? -1.890 16.386 -1.631 1.00 59.41 99 ILE A N 1
ATOM 798 C CA . ILE A 1 99 ? -2.670 15.298 -1.033 1.00 59.41 99 ILE A CA 1
ATOM 799 C C . ILE A 1 99 ? -3.982 15.098 -1.801 1.00 59.41 99 ILE A C 1
ATOM 801 O O . ILE A 1 99 ? -4.296 13.982 -2.219 1.00 59.41 99 ILE A O 1
ATOM 805 N N . GLN A 1 100 ? -4.720 16.182 -2.058 1.00 53.84 100 GLN A N 1
ATOM 806 C CA . GLN A 1 100 ? -5.973 16.126 -2.817 1.00 53.84 100 GLN A CA 1
ATOM 807 C C . GLN A 1 100 ? -5.756 15.705 -4.276 1.00 53.84 100 GLN A C 1
ATOM 809 O O . GLN A 1 100 ? -6.586 14.990 -4.839 1.00 53.84 100 GLN A O 1
ATOM 814 N N . CYS A 1 101 ? -4.634 16.091 -4.887 1.00 55.06 101 CYS A N 1
ATOM 815 C CA . CYS A 1 101 ? -4.284 15.652 -6.236 1.00 55.06 101 CYS A CA 1
ATOM 816 C C . CYS A 1 101 ? -3.992 14.139 -6.279 1.00 55.06 101 CYS A C 1
ATOM 818 O O . CYS A 1 101 ? -4.554 13.423 -7.108 1.00 55.06 101 CYS A O 1
ATOM 820 N N . ASN A 1 102 ? -3.208 13.615 -5.331 1.00 57.56 102 ASN A N 1
ATOM 821 C CA . ASN A 1 102 ? -2.902 12.183 -5.250 1.00 57.56 102 ASN A CA 1
ATOM 822 C C . ASN A 1 102 ? -4.153 11.314 -5.046 1.00 57.56 102 ASN A C 1
ATOM 824 O O . ASN A 1 102 ? -4.293 10.296 -5.720 1.00 57.56 102 ASN A O 1
ATOM 828 N N . ILE A 1 103 ? -5.097 11.727 -4.192 1.00 59.81 103 ILE A N 1
ATOM 829 C CA . ILE A 1 103 ? -6.348 10.982 -3.940 1.00 59.81 103 ILE A CA 1
ATOM 830 C C . ILE A 1 103 ? -7.197 10.847 -5.217 1.00 59.81 103 ILE A C 1
ATOM 832 O O . ILE A 1 103 ? -7.754 9.781 -5.484 1.00 59.81 103 ILE A O 1
ATOM 836 N N . ASN A 1 104 ? -7.270 11.906 -6.029 1.00 53.78 104 ASN A N 1
ATOM 837 C CA . ASN A 1 104 ? -8.095 11.938 -7.240 1.00 53.78 104 ASN A CA 1
ATOM 838 C C . ASN A 1 104 ? -7.422 11.273 -8.457 1.00 53.78 104 ASN A C 1
ATOM 840 O O . ASN A 1 104 ? -8.101 10.679 -9.297 1.00 53.78 104 ASN A O 1
ATOM 844 N N . TYR A 1 105 ? -6.092 11.331 -8.558 1.00 52.38 105 TYR A N 1
ATOM 845 C CA . TYR A 1 105 ? -5.351 10.822 -9.719 1.00 52.38 105 TYR A CA 1
ATOM 846 C C . TYR A 1 105 ? -4.787 9.403 -9.552 1.00 52.38 105 TYR A C 1
ATOM 848 O O . TYR A 1 105 ? -4.465 8.779 -10.563 1.00 52.38 105 TYR A O 1
ATOM 856 N N . SER A 1 106 ? -4.747 8.839 -8.336 1.00 54.47 106 SER A N 1
ATOM 857 C CA . SER A 1 106 ? -4.226 7.479 -8.083 1.00 54.47 106 SER A CA 1
ATOM 858 C C . SER A 1 106 ? -4.915 6.389 -8.929 1.00 54.47 106 SER A C 1
ATOM 860 O O . SER A 1 106 ? -4.274 5.439 -9.374 1.00 54.47 106 SER A O 1
ATOM 862 N N . TRP A 1 107 ? -6.201 6.567 -9.252 1.00 54.88 107 TRP A N 1
ATOM 863 C CA . TRP A 1 107 ? -6.983 5.632 -10.074 1.00 54.88 107 TRP A CA 1
ATOM 864 C C . TRP A 1 107 ? -6.609 5.653 -11.565 1.00 54.88 107 TRP A C 1
ATOM 866 O O . TRP A 1 107 ? -6.808 4.663 -12.266 1.00 54.88 107 TRP A O 1
ATOM 876 N N . HIS A 1 108 ? -6.059 6.763 -12.066 1.00 51.12 108 HIS A N 1
ATOM 877 C CA . HIS A 1 108 ? -5.853 6.982 -13.501 1.00 51.12 108 HIS A CA 1
ATOM 878 C C . HIS A 1 108 ? -4.565 6.342 -14.031 1.00 51.12 108 HIS A C 1
ATOM 880 O O . HIS A 1 108 ? -4.454 6.093 -15.228 1.00 51.12 108 HIS A O 1
ATOM 886 N N . ILE A 1 109 ? -3.605 6.023 -13.161 1.00 55.00 109 ILE A N 1
ATOM 887 C CA . ILE A 1 109 ? -2.295 5.513 -13.586 1.00 55.00 109 ILE A CA 1
ATOM 888 C C . ILE A 1 109 ? -2.356 4.080 -14.123 1.00 55.00 109 ILE A C 1
ATOM 890 O O . ILE A 1 109 ? -1.634 3.745 -15.059 1.00 55.00 109 ILE A O 1
ATOM 894 N N . TYR A 1 110 ? -3.282 3.264 -13.613 1.00 55.44 110 TYR A N 1
ATOM 895 C CA . TYR A 1 110 ? -3.465 1.880 -14.060 1.00 55.44 110 TYR A CA 1
ATOM 896 C C . TYR A 1 110 ? -4.069 1.774 -15.469 1.00 55.44 110 TYR A C 1
ATOM 898 O O . TYR A 1 110 ? -3.955 0.732 -16.108 1.00 55.44 110 TYR A O 1
ATOM 906 N N . ILE A 1 111 ? -4.687 2.847 -15.974 1.00 51.28 111 ILE A N 1
ATOM 907 C CA . ILE A 1 111 ? -5.365 2.867 -17.279 1.00 51.28 111 ILE A CA 1
ATOM 908 C C . ILE A 1 111 ? -4.379 3.172 -18.424 1.00 51.28 111 ILE A C 1
ATOM 910 O O . ILE A 1 111 ? -4.644 2.823 -19.571 1.00 51.28 111 ILE A O 1
ATOM 914 N N . VAL A 1 112 ? -3.219 3.774 -18.135 1.00 50.41 112 VAL A N 1
ATOM 915 C CA . VAL A 1 112 ? -2.282 4.266 -19.169 1.00 50.41 112 VAL A CA 1
ATOM 916 C C . VAL A 1 112 ? -1.198 3.241 -19.541 1.00 50.41 112 VAL A C 1
ATOM 918 O O . VAL A 1 112 ? -0.572 3.361 -20.593 1.00 50.41 112 VAL A O 1
ATOM 921 N N . ALA A 1 113 ? -1.021 2.185 -18.738 1.00 53.62 113 ALA A N 1
ATOM 922 C CA . ALA A 1 113 ? -0.043 1.116 -18.973 1.00 53.62 113 ALA A CA 1
ATOM 923 C C . ALA A 1 113 ? -0.067 0.480 -20.388 1.00 53.62 113 ALA A C 1
ATOM 925 O O . ALA A 1 113 ? 1.012 0.197 -20.908 1.00 53.62 113 ALA A O 1
ATOM 926 N N . PRO A 1 114 ? -1.222 0.277 -21.062 1.00 53.97 114 PRO A N 1
ATOM 927 C CA . PRO A 1 114 ? -1.245 -0.429 -22.347 1.00 53.97 114 PRO A CA 1
ATOM 928 C C . PRO A 1 114 ? -0.785 0.395 -23.563 1.00 53.97 114 PRO A C 1
ATOM 930 O O . PRO A 1 114 ? -0.746 -0.147 -24.662 1.00 53.97 114 PRO A O 1
ATOM 933 N N . PHE A 1 115 ? -0.488 1.693 -23.416 1.00 53.22 115 PHE A N 1
ATOM 934 C CA . PHE A 1 115 ? -0.264 2.601 -24.558 1.00 53.22 115 PHE A CA 1
ATOM 935 C C . PHE A 1 115 ? 1.204 2.986 -24.820 1.00 53.22 115 PHE A C 1
ATOM 937 O O . PHE A 1 115 ? 1.474 3.818 -25.687 1.00 53.22 115 PHE A O 1
ATOM 944 N N . SER A 1 116 ? 2.166 2.402 -24.104 1.00 51.38 116 SER A N 1
ATOM 945 C CA . SER A 1 116 ? 3.585 2.761 -24.233 1.00 51.38 116 SER A CA 1
ATOM 946 C C . SER A 1 116 ? 4.276 1.982 -25.356 1.00 51.38 116 SER A C 1
ATOM 948 O O . SER A 1 116 ? 4.319 0.757 -25.327 1.00 51.38 116 SER A O 1
ATOM 950 N N . GLY A 1 117 ? 4.866 2.695 -26.320 1.00 57.00 117 GLY A N 1
ATOM 951 C CA . GLY A 1 117 ? 5.751 2.119 -27.339 1.00 57.00 117 GLY A CA 1
ATOM 952 C C . GLY A 1 117 ? 7.048 1.522 -26.765 1.00 57.00 117 GLY A C 1
ATOM 953 O O . GLY A 1 117 ? 7.301 1.562 -25.562 1.00 57.00 117 GLY A O 1
ATOM 954 N N . SER A 1 118 ? 7.889 0.988 -27.650 1.00 60.28 118 SER A N 1
ATOM 955 C CA . SER A 1 118 ? 9.079 0.171 -27.354 1.00 60.28 118 SER A CA 1
ATOM 956 C C . SER A 1 118 ? 10.302 0.911 -26.777 1.00 60.28 118 SER A C 1
ATOM 958 O O . SER A 1 118 ? 11.338 0.284 -26.578 1.00 60.28 118 SER A O 1
ATOM 960 N N . ASP A 1 119 ? 10.230 2.215 -26.474 1.00 69.31 119 ASP A N 1
ATOM 961 C CA . ASP A 1 119 ? 11.398 2.936 -25.944 1.00 69.31 119 ASP A CA 1
ATOM 962 C C . ASP A 1 119 ? 11.499 2.881 -24.410 1.00 69.31 119 ASP A C 1
ATOM 964 O O . ASP A 1 119 ? 10.536 3.100 -23.663 1.00 69.31 119 ASP A O 1
ATOM 968 N N . ILE A 1 120 ? 12.730 2.691 -23.927 1.00 70.44 120 ILE A N 1
ATOM 969 C CA . ILE A 1 120 ? 13.087 2.671 -22.499 1.00 70.44 120 ILE A CA 1
ATOM 970 C C . ILE A 1 120 ? 12.739 3.979 -21.772 1.00 70.44 120 ILE A C 1
ATOM 972 O O . ILE A 1 120 ? 12.372 3.959 -20.598 1.00 70.44 120 ILE A O 1
ATOM 976 N N . LEU A 1 121 ? 12.805 5.124 -22.460 1.00 73.12 121 LEU A N 1
ATOM 977 C CA . LEU A 1 121 ? 12.470 6.429 -21.879 1.00 73.12 121 LEU A CA 1
ATOM 978 C C . LEU A 1 121 ? 10.985 6.527 -21.498 1.00 73.12 121 LEU A C 1
ATOM 980 O O . LEU A 1 121 ? 10.656 7.103 -20.457 1.00 73.12 121 LEU A O 1
ATOM 984 N N . TYR A 1 122 ? 10.088 5.920 -22.280 1.00 74.75 122 TYR A N 1
ATOM 985 C CA . TYR A 1 122 ? 8.666 5.855 -21.931 1.00 74.75 122 TYR A CA 1
ATOM 986 C C . TYR A 1 122 ? 8.429 4.949 -20.723 1.00 74.75 122 TYR A C 1
ATOM 988 O O . TYR A 1 122 ? 7.706 5.324 -19.806 1.00 74.75 122 TYR A O 1
ATOM 996 N N . HIS A 1 123 ? 9.123 3.812 -20.653 1.00 72.38 123 HIS A N 1
ATOM 997 C CA . HIS A 1 123 ? 9.011 2.893 -19.521 1.00 72.38 123 HIS A CA 1
ATOM 998 C C . HIS A 1 123 ? 9.515 3.521 -18.214 1.00 72.38 123 HIS A C 1
ATOM 1000 O O . HIS A 1 123 ? 8.856 3.410 -17.183 1.00 72.38 123 HIS A O 1
ATOM 1006 N N . VAL A 1 124 ? 10.650 4.228 -18.246 1.00 76.44 124 VAL A N 1
ATOM 1007 C CA . VAL A 1 124 ? 11.211 4.907 -17.065 1.00 76.44 124 VAL A CA 1
ATOM 1008 C C . VAL A 1 124 ? 10.359 6.104 -16.641 1.00 76.44 124 VAL A C 1
ATOM 1010 O O . VAL A 1 124 ? 10.151 6.304 -15.443 1.00 76.44 124 VAL A O 1
ATOM 1013 N N . SER A 1 125 ? 9.842 6.893 -17.586 1.00 78.31 125 SER A N 1
ATOM 1014 C CA . SER A 1 125 ? 8.950 8.012 -17.255 1.00 78.31 125 SER A CA 1
ATOM 1015 C C . SER A 1 125 ? 7.631 7.517 -16.664 1.00 78.31 125 SER A C 1
ATOM 1017 O O . SER A 1 125 ? 7.251 7.984 -15.592 1.00 78.31 125 SER A O 1
ATOM 1019 N N . TYR A 1 126 ? 6.995 6.507 -17.266 1.00 77.50 126 TYR A N 1
ATOM 1020 C CA . TYR A 1 126 ? 5.804 5.857 -16.713 1.00 77.50 126 TYR A CA 1
ATOM 1021 C C . TYR A 1 126 ? 6.064 5.298 -15.309 1.00 77.50 126 TYR A C 1
ATOM 1023 O O . TYR A 1 126 ? 5.310 5.584 -14.382 1.00 77.50 126 TYR A O 1
ATOM 1031 N N . ALA A 1 127 ? 7.164 4.565 -15.125 1.00 78.88 127 ALA A N 1
ATOM 1032 C CA . ALA A 1 127 ? 7.569 4.026 -13.831 1.00 78.88 127 ALA A CA 1
ATOM 1033 C C . ALA A 1 127 ? 7.805 5.123 -12.780 1.00 78.88 127 ALA A C 1
ATOM 1035 O O . ALA A 1 127 ? 7.434 4.963 -11.619 1.00 78.88 127 ALA A O 1
ATOM 1036 N N . SER A 1 128 ? 8.363 6.265 -13.182 1.00 82.31 128 SER A N 1
ATOM 1037 C CA . SER A 1 128 ? 8.553 7.414 -12.294 1.00 82.31 128 SER A CA 1
ATOM 1038 C C . SER A 1 128 ? 7.218 8.053 -11.908 1.00 82.31 128 SER A C 1
ATOM 1040 O O . SER A 1 128 ? 7.013 8.348 -10.733 1.00 82.31 128 SER A O 1
ATOM 1042 N N . PHE A 1 129 ? 6.275 8.214 -12.842 1.00 82.44 129 PHE A N 1
ATOM 1043 C CA . PHE A 1 129 ? 4.922 8.670 -12.507 1.00 82.44 129 PHE A CA 1
ATOM 1044 C C . PHE A 1 129 ? 4.232 7.679 -11.570 1.00 82.44 129 PHE A C 1
ATOM 1046 O O . PHE A 1 129 ? 3.760 8.075 -10.510 1.00 82.44 129 PHE A O 1
ATOM 1053 N N . PHE A 1 130 ? 4.252 6.388 -11.895 1.00 81.06 130 PHE A N 1
ATOM 1054 C CA . PHE A 1 130 ? 3.715 5.344 -11.029 1.00 81.06 130 PHE A CA 1
ATOM 1055 C C . PHE A 1 130 ? 4.309 5.415 -9.613 1.00 81.06 130 PHE A C 1
ATOM 1057 O O . PHE A 1 130 ? 3.551 5.471 -8.649 1.00 81.06 130 PHE A O 1
ATOM 1064 N N . GLY A 1 131 ? 5.637 5.508 -9.487 1.00 82.69 131 GLY A N 1
ATOM 1065 C CA . GLY A 1 131 ? 6.335 5.654 -8.206 1.00 82.69 131 GLY A CA 1
ATOM 1066 C C . GLY A 1 131 ? 5.944 6.913 -7.428 1.00 82.69 131 GLY A C 1
ATOM 1067 O O . GLY A 1 131 ? 5.842 6.884 -6.203 1.00 82.69 131 GLY A O 1
ATOM 1068 N N . PHE A 1 132 ? 5.674 8.017 -8.126 1.00 84.12 132 PHE A N 1
ATOM 1069 C CA . PHE A 1 132 ? 5.247 9.257 -7.484 1.00 84.12 132 PHE A CA 1
ATOM 1070 C C . PHE A 1 132 ? 3.874 9.095 -6.821 1.00 84.12 132 PHE A C 1
ATOM 1072 O O . PHE A 1 132 ? 3.703 9.384 -5.638 1.00 84.12 132 PHE A O 1
ATOM 1079 N N . PHE A 1 133 ? 2.890 8.585 -7.559 1.00 81.06 133 PHE A N 1
ATOM 1080 C CA . PHE A 1 133 ? 1.536 8.410 -7.029 1.00 81.06 133 PHE A CA 1
ATOM 1081 C C . PHE A 1 133 ? 1.443 7.247 -6.035 1.00 81.06 133 PHE A C 1
ATOM 1083 O O . PHE A 1 133 ? 0.668 7.318 -5.080 1.00 81.06 133 PHE A O 1
ATOM 1090 N N . SER A 1 134 ? 2.241 6.190 -6.219 1.00 82.12 134 SER A N 1
ATOM 1091 C CA . SER A 1 134 ? 2.291 5.056 -5.294 1.00 82.12 134 SER A CA 1
ATOM 1092 C C . SER A 1 134 ? 2.849 5.465 -3.929 1.00 82.12 134 SER A C 1
ATOM 1094 O O . SER A 1 134 ? 2.250 5.128 -2.907 1.00 82.12 134 SER A O 1
ATOM 1096 N N . GLY A 1 135 ? 3.928 6.257 -3.901 1.00 81.81 135 GLY A N 1
ATOM 1097 C CA . GLY A 1 135 ? 4.476 6.822 -2.667 1.00 81.81 135 GLY A CA 1
ATOM 1098 C C . GLY A 1 135 ? 3.457 7.678 -1.924 1.00 81.81 135 GLY A C 1
ATOM 1099 O O . GLY A 1 135 ? 3.276 7.526 -0.718 1.00 81.81 135 GLY A O 1
ATOM 1100 N N . GLY A 1 136 ? 2.699 8.491 -2.660 1.00 81.06 136 GLY A N 1
ATOM 1101 C CA . GLY A 1 136 ? 1.689 9.340 -2.050 1.00 81.06 136 GLY A CA 1
ATOM 1102 C C . GLY A 1 136 ? 0.518 8.570 -1.477 1.00 81.06 136 GLY A C 1
ATOM 1103 O O . GLY A 1 136 ? 0.088 8.843 -0.361 1.00 81.06 136 GLY A O 1
ATOM 1104 N N . TYR A 1 137 ? 0.050 7.550 -2.187 1.00 82.06 137 TYR A N 1
ATOM 1105 C CA . TYR A 1 137 ? -0.953 6.629 -1.668 1.00 82.06 137 TYR A CA 1
ATOM 1106 C C . TYR A 1 137 ? -0.509 5.958 -0.355 1.00 82.06 137 TYR A C 1
ATOM 1108 O O . TYR A 1 137 ? -1.284 5.924 0.606 1.00 82.06 137 TYR A O 1
ATOM 1116 N N . ILE A 1 138 ? 0.735 5.467 -0.279 1.00 83.31 138 ILE A N 1
ATOM 1117 C CA . ILE A 1 138 ? 1.265 4.814 0.930 1.00 83.31 138 ILE A CA 1
ATOM 1118 C C . ILE A 1 138 ? 1.292 5.797 2.109 1.00 83.31 138 ILE A C 1
ATOM 1120 O O . ILE A 1 138 ? 0.776 5.472 3.182 1.00 83.31 138 ILE A O 1
ATOM 1124 N N . GLY A 1 139 ? 1.829 7.005 1.912 1.00 82.06 139 GLY A N 1
ATOM 1125 C CA . GLY A 1 139 ? 1.883 8.033 2.957 1.00 82.06 139 GLY A CA 1
ATOM 1126 C C . GLY A 1 139 ? 0.492 8.464 3.437 1.00 82.06 139 GLY A C 1
ATOM 1127 O O . GLY A 1 139 ? 0.208 8.476 4.638 1.00 82.06 139 GLY A O 1
ATOM 1128 N N . LEU A 1 140 ? -0.422 8.721 2.498 1.00 82.81 140 LEU A N 1
ATOM 1129 C CA . LEU A 1 140 ? -1.797 9.129 2.793 1.00 82.81 140 LEU A CA 1
ATOM 1130 C C . LEU A 1 140 ? -2.599 8.063 3.522 1.00 82.81 140 LEU A C 1
ATOM 1132 O O . LEU A 1 140 ? -3.486 8.398 4.305 1.00 82.81 140 LEU A O 1
ATOM 1136 N N . THR A 1 141 ? -2.283 6.788 3.310 1.00 85.75 141 THR A N 1
ATOM 1137 C CA . THR A 1 141 ? -2.993 5.698 3.976 1.00 85.75 141 THR A CA 1
ATOM 1138 C C . THR A 1 141 ? -2.880 5.801 5.494 1.00 85.75 141 THR A C 1
ATOM 1140 O O . THR A 1 141 ? -3.877 5.616 6.194 1.00 85.75 141 THR A O 1
ATOM 1143 N N . SER A 1 142 ? -1.707 6.175 6.010 1.00 87.19 142 SER A N 1
ATOM 1144 C CA . SER A 1 142 ? -1.507 6.405 7.445 1.00 87.19 142 SER A CA 1
ATOM 1145 C C . SER A 1 142 ? -2.314 7.608 7.945 1.00 87.19 142 SER A C 1
ATOM 1147 O O . SER A 1 142 ? -3.028 7.495 8.940 1.00 87.19 142 SER A O 1
ATOM 1149 N N . ILE A 1 143 ? -2.280 8.729 7.214 1.00 87.06 143 ILE A N 1
ATOM 1150 C CA . ILE A 1 143 ? -2.981 9.974 7.575 1.00 87.06 143 ILE A CA 1
ATOM 1151 C C . ILE A 1 143 ? -4.499 9.751 7.620 1.00 87.06 143 ILE A C 1
ATOM 1153 O O . ILE A 1 143 ? -5.137 10.000 8.640 1.00 87.06 143 ILE A O 1
ATOM 1157 N N . ILE A 1 144 ? -5.073 9.178 6.559 1.00 86.00 144 ILE A N 1
ATOM 1158 C CA . ILE A 1 144 ? -6.511 8.882 6.488 1.00 86.00 144 ILE A CA 1
ATOM 1159 C C . ILE A 1 144 ? -6.906 7.871 7.571 1.00 86.00 144 ILE A C 1
ATOM 1161 O O . ILE A 1 144 ? -7.976 7.975 8.171 1.00 86.00 144 ILE A O 1
ATOM 1165 N N . THR A 1 145 ? -6.041 6.899 7.873 1.00 87.19 145 THR A N 1
ATOM 1166 C CA . THR A 1 145 ? -6.300 5.955 8.966 1.00 87.19 145 THR A CA 1
ATOM 1167 C C . THR A 1 145 ? -6.380 6.678 10.305 1.00 87.19 145 THR A C 1
ATOM 1169 O O . THR A 1 145 ? -7.330 6.437 11.053 1.00 87.19 145 THR A O 1
ATOM 1172 N N . VAL A 1 146 ? -5.444 7.588 10.600 1.00 89.12 146 VAL A N 1
ATOM 1173 C CA . VAL A 1 146 ? -5.498 8.432 11.804 1.00 89.12 146 VAL A CA 1
ATOM 1174 C C . VAL A 1 146 ? -6.822 9.184 11.885 1.00 89.12 146 VAL A C 1
ATOM 1176 O O . VAL A 1 146 ? -7.453 9.158 12.942 1.00 89.12 146 VAL A O 1
ATOM 1179 N N . ASP A 1 147 ? -7.273 9.785 10.787 1.00 87.25 147 ASP A N 1
ATOM 1180 C CA . ASP A 1 147 ? -8.514 10.565 10.759 1.00 87.25 147 ASP A CA 1
ATOM 1181 C C . ASP A 1 147 ? -9.765 9.702 10.999 1.00 87.25 147 ASP A C 1
ATOM 1183 O O . ASP A 1 147 ? -10.725 10.146 11.629 1.00 87.25 147 ASP A O 1
ATOM 1187 N N . LEU A 1 148 ? -9.760 8.442 10.549 1.00 87.00 148 LEU A N 1
ATOM 1188 C CA . LEU A 1 148 ? -10.911 7.539 10.662 1.00 87.00 148 LEU A CA 1
ATOM 1189 C C . LEU A 1 148 ? -11.000 6.793 12.001 1.00 87.00 148 LEU A C 1
ATOM 1191 O O . LEU A 1 148 ? -12.110 6.545 12.487 1.00 87.00 148 LEU A O 1
ATOM 1195 N N . VAL A 1 149 ? -9.868 6.375 12.580 1.00 87.94 149 VAL A N 1
ATOM 1196 C CA . VAL A 1 149 ? -9.845 5.552 13.812 1.00 87.94 149 VAL A CA 1
ATOM 1197 C C . VAL A 1 149 ? -9.290 6.277 15.039 1.00 87.94 149 VAL A C 1
ATOM 1199 O O . VAL A 1 149 ? -9.492 5.809 16.166 1.00 87.94 149 VAL A O 1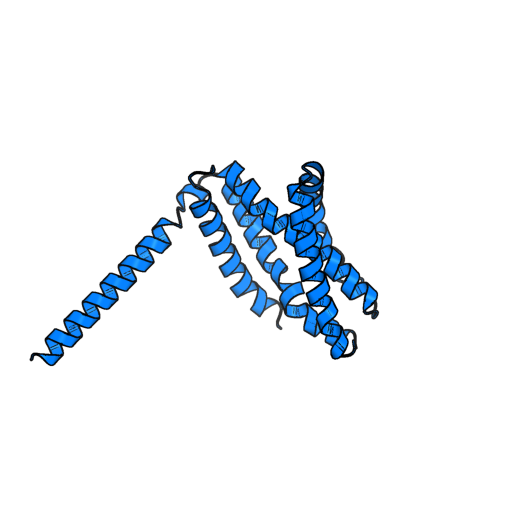
ATOM 1202 N N . GLY A 1 150 ? -8.631 7.418 14.836 1.00 87.00 150 GLY A N 1
ATOM 1203 C CA . GLY A 1 150 ? -7.934 8.198 15.854 1.00 87.00 150 GLY A CA 1
ATOM 1204 C C . GLY A 1 150 ? -6.518 7.689 16.145 1.00 87.00 150 GLY A C 1
ATOM 1205 O O . GLY A 1 150 ? -6.243 6.488 16.097 1.00 87.00 150 GLY A O 1
ATOM 1206 N N . LEU A 1 151 ? -5.626 8.605 16.544 1.00 87.19 151 LEU A N 1
ATOM 1207 C CA . LEU A 1 151 ? -4.210 8.326 16.849 1.00 87.19 151 LEU A CA 1
ATOM 1208 C C . LEU A 1 151 ? -4.010 7.154 17.824 1.00 87.19 151 LEU A C 1
ATOM 1210 O O . LEU A 1 151 ? -3.163 6.294 17.601 1.00 87.19 151 LEU A O 1
ATOM 1214 N N . ASN A 1 152 ? -4.849 7.059 18.861 1.00 87.75 152 ASN A N 1
ATOM 1215 C CA . ASN A 1 152 ? -4.762 6.006 19.883 1.00 87.75 152 ASN A CA 1
ATOM 1216 C C . ASN A 1 152 ? -4.975 4.585 19.331 1.00 87.75 152 ASN A C 1
ATOM 1218 O O . ASN A 1 152 ? -4.624 3.608 19.989 1.00 87.75 152 ASN A O 1
ATOM 1222 N N . LYS A 1 153 ? -5.602 4.452 18.156 1.00 86.25 153 LYS A N 1
ATOM 1223 C CA . LYS A 1 153 ? -5.905 3.168 17.511 1.00 86.25 153 LYS A CA 1
ATOM 1224 C C . LYS A 1 153 ? -5.239 3.033 16.142 1.00 86.25 153 LYS A C 1
ATOM 1226 O O . LYS A 1 153 ? -5.563 2.087 15.429 1.00 86.25 153 LYS A O 1
ATOM 1231 N N . LEU A 1 154 ? -4.300 3.921 15.801 1.00 87.56 154 LEU A N 1
ATOM 1232 C CA . LEU A 1 154 ? -3.599 3.918 14.517 1.00 87.56 154 LEU A CA 1
ATOM 1233 C C . LEU A 1 154 ? -2.911 2.578 14.245 1.00 87.56 154 LEU A C 1
ATOM 1235 O O . LEU A 1 154 ? -3.146 1.990 13.197 1.00 87.56 154 LEU A O 1
ATOM 1239 N N . SER A 1 155 ? -2.133 2.064 15.209 1.00 89.69 155 SER A N 1
ATOM 1240 C CA . SER A 1 155 ? -1.451 0.763 15.078 1.00 89.69 155 SER A CA 1
ATOM 1241 C C . SER A 1 155 ? -2.438 -0.357 14.745 1.00 89.69 155 SER A C 1
ATOM 1243 O O . SER A 1 155 ? -2.234 -1.123 13.806 1.00 89.69 155 SER A O 1
ATOM 1245 N N . ASN A 1 156 ? -3.575 -0.387 15.448 1.00 90.31 156 ASN A N 1
ATOM 1246 C CA . ASN A 1 156 ? -4.608 -1.395 15.224 1.00 90.31 156 ASN A CA 1
ATOM 1247 C C . ASN A 1 156 ? -5.287 -1.240 13.851 1.00 90.31 156 ASN A C 1
ATOM 1249 O O . ASN A 1 156 ? -5.591 -2.233 13.195 1.00 90.31 156 ASN A O 1
ATOM 1253 N N . GLY A 1 157 ? -5.535 -0.001 13.411 1.00 90.00 157 GLY A N 1
ATOM 1254 C CA . GLY A 1 157 ? -6.111 0.294 12.097 1.00 90.00 157 GLY A CA 1
ATOM 1255 C C . GLY A 1 157 ? -5.172 -0.096 10.955 1.00 90.00 157 GLY A C 1
ATOM 1256 O O . GLY A 1 157 ? -5.574 -0.833 10.056 1.00 90.00 157 GLY A O 1
ATOM 1257 N N . MET A 1 158 ? -3.906 0.318 11.038 1.00 90.38 158 MET A N 1
ATOM 1258 C CA . MET A 1 158 ? -2.869 -0.043 10.068 1.00 90.38 158 MET A CA 1
ATOM 1259 C C . MET A 1 158 ? -2.632 -1.553 10.033 1.00 90.38 158 MET A C 1
ATOM 1261 O O . MET A 1 158 ? -2.490 -2.110 8.952 1.00 90.38 158 MET A O 1
ATOM 1265 N N . GLY A 1 159 ? -2.666 -2.238 11.181 1.00 90.25 159 GLY A N 1
ATOM 1266 C CA . GLY A 1 159 ? -2.551 -3.696 11.246 1.00 90.25 159 GLY A CA 1
ATOM 1267 C C . GLY A 1 159 ? -3.656 -4.420 10.470 1.00 90.25 159 GLY A C 1
ATOM 1268 O O . GLY A 1 159 ? -3.371 -5.357 9.729 1.00 90.25 159 GLY A O 1
ATOM 1269 N N . ILE A 1 160 ? -4.908 -3.959 10.575 1.00 90.94 160 ILE A N 1
ATOM 1270 C CA . ILE A 1 160 ? -6.029 -4.515 9.798 1.00 90.94 160 ILE A CA 1
ATOM 1271 C C . ILE A 1 160 ? -5.836 -4.255 8.303 1.00 90.94 160 ILE A C 1
ATOM 1273 O O . ILE A 1 160 ? -5.983 -5.180 7.506 1.00 90.94 160 ILE A O 1
ATOM 1277 N N . ILE A 1 161 ? -5.490 -3.022 7.922 1.00 91.12 161 ILE A N 1
ATOM 1278 C CA . ILE A 1 161 ? -5.253 -2.663 6.519 1.00 91.12 161 ILE A CA 1
ATOM 1279 C C . ILE A 1 161 ? -4.138 -3.540 5.937 1.00 91.12 161 ILE A C 1
ATOM 1281 O O . ILE A 1 161 ? -4.358 -4.203 4.927 1.00 91.12 161 ILE A O 1
ATOM 1285 N N . LEU A 1 162 ? -2.982 -3.616 6.601 1.00 90.25 162 LEU A N 1
ATOM 1286 C CA . LEU A 1 162 ? -1.835 -4.415 6.164 1.00 90.25 162 LEU A CA 1
ATOM 1287 C C . LEU A 1 162 ? -2.155 -5.910 6.073 1.00 90.25 162 LEU A C 1
ATOM 1289 O O . LEU A 1 162 ? -1.681 -6.569 5.152 1.00 90.25 162 LEU A O 1
ATOM 1293 N N . LEU A 1 163 ? -2.988 -6.446 6.970 1.00 90.81 163 LEU A N 1
ATOM 1294 C CA . LEU A 1 163 ? -3.444 -7.835 6.893 1.00 90.81 163 LEU A CA 1
ATOM 1295 C C . LEU A 1 163 ? -4.214 -8.093 5.592 1.00 90.81 163 LEU A C 1
ATOM 1297 O O . LEU A 1 163 ? -3.913 -9.048 4.876 1.00 90.81 163 LEU A O 1
ATOM 1301 N N . PHE A 1 164 ? -5.168 -7.224 5.251 1.00 90.69 164 PHE A N 1
ATOM 1302 C CA . PHE A 1 164 ? -5.901 -7.335 3.990 1.00 90.69 164 PHE A CA 1
ATOM 1303 C C . PHE A 1 164 ? -4.983 -7.129 2.782 1.00 90.69 164 PHE A C 1
ATOM 1305 O O . PHE A 1 164 ? -5.044 -7.919 1.842 1.00 90.69 164 PHE A O 1
ATOM 1312 N N . GLN A 1 165 ? -4.093 -6.135 2.807 1.00 90.00 165 GLN A N 1
ATOM 1313 C CA . GLN A 1 165 ? -3.126 -5.913 1.726 1.00 90.00 165 GLN A CA 1
ATOM 1314 C C . GLN A 1 165 ? -2.191 -7.118 1.527 1.00 90.00 165 GLN A C 1
ATOM 1316 O O . GLN A 1 165 ? -1.895 -7.486 0.389 1.00 90.00 165 GLN A O 1
ATOM 1321 N N . GLY A 1 166 ? -1.767 -7.780 2.607 1.00 88.75 166 GLY A N 1
ATOM 1322 C CA . GLY A 1 166 ? -0.967 -9.003 2.549 1.00 88.75 166 GLY A CA 1
ATOM 1323 C C . GLY A 1 166 ? -1.709 -10.146 1.855 1.00 88.75 166 GLY A C 1
ATOM 1324 O O . GLY A 1 166 ? -1.161 -10.777 0.952 1.00 88.75 166 GLY A O 1
ATOM 1325 N N . ILE A 1 167 ? -2.985 -10.356 2.201 1.00 90.44 167 ILE A N 1
ATOM 1326 C CA . ILE A 1 167 ? -3.853 -11.335 1.524 1.00 90.44 167 ILE A CA 1
ATOM 1327 C C . ILE A 1 167 ? -4.023 -10.971 0.043 1.00 90.44 167 ILE A C 1
ATOM 1329 O O . ILE A 1 167 ? -3.874 -11.835 -0.819 1.00 90.44 167 ILE A O 1
ATOM 1333 N N . ALA A 1 168 ? -4.293 -9.699 -0.265 1.00 88.12 168 ALA A N 1
ATOM 1334 C CA . ALA A 1 168 ? -4.430 -9.221 -1.639 1.00 88.12 168 ALA A CA 1
ATOM 1335 C C . ALA A 1 168 ? -3.170 -9.520 -2.456 1.00 88.12 168 ALA A C 1
ATOM 1337 O O . ALA A 1 168 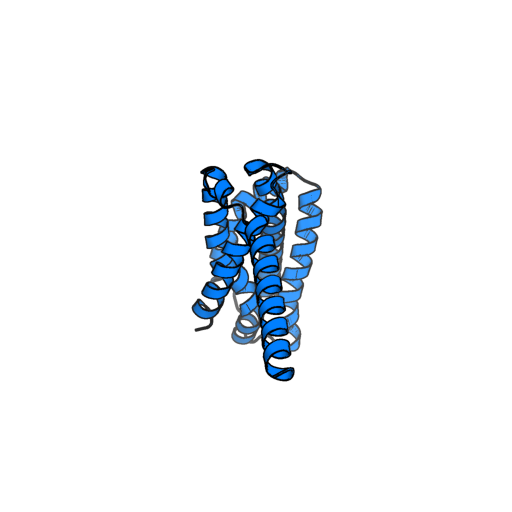? -3.262 -10.062 -3.548 1.00 88.12 168 ALA A O 1
ATOM 1338 N N . THR A 1 169 ? -1.990 -9.237 -1.912 1.00 84.81 169 THR A N 1
ATOM 1339 C CA . THR A 1 169 ? -0.709 -9.440 -2.605 1.00 84.81 169 THR A CA 1
ATOM 1340 C C . THR A 1 169 ? -0.413 -10.920 -2.838 1.00 84.81 169 THR A C 1
ATOM 1342 O O . THR A 1 169 ? 0.048 -11.305 -3.918 1.00 84.81 169 THR A O 1
ATOM 1345 N N . ALA A 1 170 ? -0.728 -11.761 -1.847 1.00 87.50 170 ALA A N 1
ATOM 1346 C CA . ALA A 1 170 ? -0.593 -13.209 -1.946 1.00 87.50 170 ALA A CA 1
ATOM 1347 C C . ALA A 1 170 ? -1.499 -13.805 -3.037 1.00 87.50 170 ALA A C 1
ATOM 1349 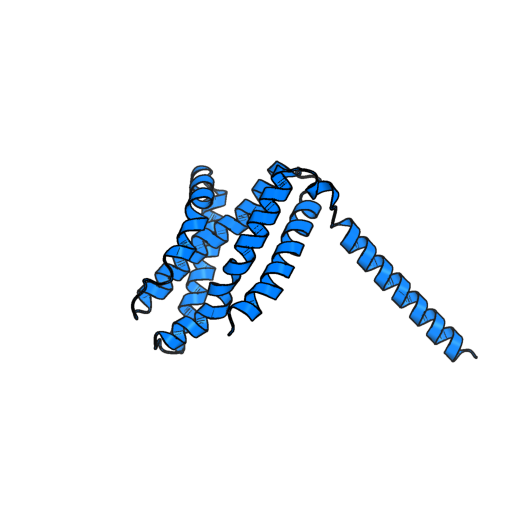O O . ALA A 1 170 ? -1.103 -14.763 -3.694 1.00 87.50 170 ALA A O 1
ATOM 1350 N N . ILE A 1 171 ? -2.686 -13.229 -3.259 1.00 86.38 171 ILE A N 1
ATOM 1351 C CA . ILE A 1 171 ? -3.621 -13.650 -4.316 1.00 86.38 171 ILE A CA 1
ATOM 1352 C C . ILE A 1 171 ? -3.275 -13.007 -5.667 1.00 86.38 171 ILE A C 1
ATOM 1354 O O . ILE A 1 171 ? -3.340 -13.670 -6.698 1.00 86.38 171 ILE A O 1
ATOM 1358 N N . GLY A 1 172 ? -2.905 -11.727 -5.681 1.00 79.62 172 GLY A N 1
ATOM 1359 C CA . GLY A 1 172 ? -2.671 -10.945 -6.895 1.00 79.62 172 GLY A CA 1
ATOM 1360 C C . GLY A 1 172 ? -1.449 -11.421 -7.675 1.00 79.62 172 GLY A C 1
ATOM 1361 O O . GLY A 1 172 ? -1.505 -11.542 -8.895 1.00 79.62 172 GLY A O 1
ATOM 1362 N N . THR A 1 173 ? -0.365 -11.780 -6.981 1.00 76.50 173 THR A N 1
ATOM 1363 C CA . THR A 1 173 ? 0.886 -12.194 -7.639 1.00 76.50 173 THR A CA 1
ATOM 1364 C C . THR A 1 173 ? 0.716 -13.474 -8.485 1.00 76.50 173 THR A C 1
ATOM 1366 O O . THR A 1 173 ? 1.084 -13.450 -9.661 1.00 76.50 173 THR A O 1
ATOM 1369 N N . PRO A 1 174 ? 0.094 -14.564 -7.983 1.00 78.31 174 PRO A N 1
ATOM 1370 C CA . PRO A 1 174 ? -0.203 -15.752 -8.792 1.00 78.31 174 PRO A CA 1
ATOM 1371 C C . PRO A 1 174 ? -1.206 -15.537 -9.932 1.00 78.31 174 PRO A C 1
ATOM 1373 O O . PRO A 1 174 ? -1.184 -16.287 -10.905 1.00 78.31 174 PRO A O 1
ATOM 1376 N N . VAL A 1 175 ? -2.120 -14.568 -9.806 1.00 73.75 175 VAL A N 1
ATOM 1377 C CA . VAL A 1 175 ? -3.142 -14.291 -10.831 1.00 73.75 175 VAL A CA 1
ATOM 1378 C C . VAL A 1 175 ? -2.530 -13.627 -12.063 1.00 73.75 175 VAL A C 1
ATOM 1380 O O . VAL A 1 175 ? -2.987 -13.890 -13.171 1.00 73.75 175 VAL A O 1
ATOM 1383 N N . VAL A 1 176 ? -1.496 -12.805 -11.878 1.00 66.69 176 VAL A N 1
ATOM 1384 C CA . VAL A 1 176 ? -0.857 -12.051 -12.969 1.00 66.69 176 VAL A CA 1
ATOM 1385 C C . VAL A 1 176 ? 0.348 -12.785 -13.565 1.00 66.69 176 VAL A C 1
ATOM 1387 O O . VAL A 1 176 ? 0.680 -12.566 -14.719 1.00 66.69 176 VAL A O 1
ATOM 1390 N N . GLY A 1 177 ? 0.979 -13.697 -12.819 1.00 60.19 177 GLY A N 1
ATOM 1391 C CA . GLY A 1 177 ? 2.146 -14.465 -13.279 1.00 60.19 177 GLY A CA 1
ATOM 1392 C C . GLY A 1 177 ? 1.842 -15.649 -14.203 1.00 60.19 177 GLY A C 1
ATOM 1393 O O . GLY A 1 177 ? 2.637 -16.588 -14.236 1.00 60.19 177 GLY A O 1
ATOM 1394 N N . LYS A 1 178 ? 0.693 -15.651 -14.885 1.00 45.28 178 LYS A N 1
ATOM 1395 C CA . LYS A 1 178 ? 0.302 -16.673 -15.864 1.00 45.28 178 LYS A CA 1
ATOM 1396 C C . LYS A 1 178 ? 0.334 -16.132 -17.280 1.00 45.28 178 LYS A C 1
ATOM 1398 O O . LYS A 1 178 ? -0.138 -14.993 -17.470 1.00 45.28 178 LYS A O 1
#

Sequence (178 aa):
MDDELYLETYRNQNENYDESIIRQLLAQINLKLLKNNAFTLFTVSNFLSSLGFFVPYNFAHDLAKDADVIESHRKFVLMGIGFSTCISHIIIDESSDIIQCNINYSWHIYIVAPFSGSDILYHVSYASFFGFFSGGYIGLTSIITVDLVGLNKLSNGMGIILLFQGIATAIGTPVVGK

pLDDT: mean 77.39, std 11.27, range [45.28, 91.12]

InterPro domains:
  IPR036259 MFS transporter superfamily [G3DSA:1.20.1250.20] (7-178)
  IPR036259 MFS transporter superfamily [SSF103473] (25-177)
  IPR050327 Proton-linked Monocarboxylate Transporter [PTHR11360] (28-177)

Secondary structure (DSSP, 8-state):
-HHHHHHHHHHHHHHHHHHHHHHHHHHH--GGGGGSHHHHHHHHHHHHHHHHHHHHHHHHHHHHHHTT--HHHHHHHHHHHHHHHHHHHHHHHH-HHHHHHHHHHTTTHHHHGGG--S-HHHHHHHHHHHHHHHHHHHHHHHHHHHHHH-GGGHHHHHHHHHHHHHHHHHHHHHHH--

Foldseek 3Di:
DVVVVVVVVVVVVVVVVVVVVVVVLVVLQPCVLCVQVVLVVLLVVLLVCLLCLCVCVVCLLVVCVVLVHDNVCSVLLNVLLVVLLVVLVVVVVPDPVVLVVLVVCVVVLVVCVVPDHSDPVSSSVSSNVSSNSSSSVVVVSLVVLCVSPNPVSSSSSVSSSVVSSVVSNVVSVVVNVD

Radius of gyration: 21.43 Å; chains: 1; bounding box: 40×62×60 Å

Organism: NCBI:txid433720